Protein AF-A0A392MR19-F1 (afdb_monomer_lite)

Radius of gyration: 16.23 Å; chains: 1; bounding box: 41×44×39 Å

pLDDT: mean 84.95, std 16.7, range [29.7, 98.5]

Organism: NCBI:txid97028

InterPro domains:
  IPR000225 Armadillo [PF00514] (70-102)
  IPR000225 Armadillo [PF00514] (111-144)
  IPR000225 Armadillo [SM00185] (11-61)
  IPR000225 Armadillo [SM00185] (63-102)
  IPR000225 Armadillo [SM00185] (104-144)
  IPR011989 Armadillo-like helical [G3DSA:1.25.10.10] (1-170)
  IPR016024 Armadillo-type fold [SSF48371] (1-152)

Secondary structure (DSSP, 8-state):
-HHHHHHHHHH-HHHHHHHHHTT-HHHHHHTTSHHHHTTS-HHHHHHHHHHHHHHHHHHH-SSSPPPHHHHHTTHHHHHHHTT-S-HHHHHHHHHHHHHHHSS-HHHHHHHHHTTTHHHHHHHTT-S-HHHHHHHHHHHHHHHTSS-HHHHHHHHHHH-HHHHHHHHHHTTS----

Sequence (176 aa):
AVLALGNVAGDSPRRRELVLSYGALLPLLEQLKPPLLEQLKPDTYLSMLRNVTWTLSNFCRGRPQPSFELVNTVLPALASLIYCNDEEVLTDACWALSYLSDGARDKIQGVIDTGVCSKLVELLRHPSPSVLLPALRTIGNIVSGDDIQTQREIVIHTGTDNLNTYYQTHGGNMLF

Structure (mmCIF, N/CA/C/O backbone):
data_AF-A0A392MR19-F1
#
_entry.id   AF-A0A392MR19-F1
#
loop_
_atom_site.group_PDB
_atom_site.id
_atom_site.type_symbol
_atom_site.label_atom_id
_atom_site.label_alt_id
_atom_site.label_comp_id
_atom_site.label_asym_id
_atom_site.label_entity_id
_atom_site.label_seq_id
_atom_site.pdbx_PDB_ins_code
_atom_site.Cartn_x
_atom_site.Cartn_y
_atom_site.Cartn_z
_atom_site.occupancy
_atom_site.B_iso_or_equiv
_atom_site.auth_seq_id
_atom_site.auth_comp_id
_atom_site.auth_asym_id
_atom_site.auth_atom_id
_atom_site.pdbx_PDB_model_num
ATOM 1 N N . ALA A 1 1 ? -4.089 -14.858 11.145 1.00 79.19 1 ALA A N 1
ATOM 2 C CA . ALA A 1 1 ? -3.616 -15.285 9.809 1.00 79.19 1 ALA A CA 1
ATOM 3 C C . ALA A 1 1 ? -2.961 -14.138 9.035 1.00 79.19 1 ALA A C 1
ATOM 5 O O . ALA A 1 1 ? -1.827 -14.313 8.617 1.00 79.19 1 ALA A O 1
ATOM 6 N N . VAL A 1 2 ? -3.615 -12.972 8.906 1.00 88.44 2 VAL A N 1
ATOM 7 C CA . VAL A 1 2 ? -3.125 -11.792 8.153 1.00 88.44 2 VAL A CA 1
ATOM 8 C C . VAL A 1 2 ? -1.651 -11.450 8.425 1.00 88.44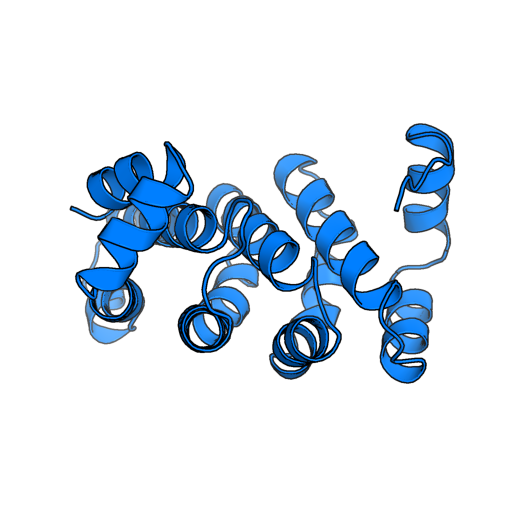 2 VAL A C 1
ATOM 10 O O . VAL A 1 2 ? -0.835 -11.545 7.517 1.00 88.44 2 VAL A O 1
ATOM 13 N N . LEU A 1 3 ? -1.277 -11.194 9.686 1.00 89.00 3 LEU A N 1
ATOM 14 C CA . LEU A 1 3 ? 0.113 -10.879 10.063 1.00 89.00 3 LEU A CA 1
ATOM 15 C C . LEU A 1 3 ? 1.131 -11.957 9.664 1.00 89.00 3 LEU A C 1
ATOM 17 O O . LEU A 1 3 ? 2.247 -11.645 9.259 1.00 89.00 3 LEU A O 1
ATOM 21 N N . ALA A 1 4 ? 0.758 -13.234 9.764 1.00 92.12 4 ALA A N 1
ATOM 22 C CA . ALA A 1 4 ? 1.642 -14.328 9.376 1.00 92.12 4 ALA A CA 1
ATOM 23 C C . ALA A 1 4 ? 1.888 -14.327 7.859 1.00 92.12 4 ALA A C 1
ATOM 25 O O . ALA A 1 4 ? 3.024 -14.503 7.429 1.00 92.12 4 ALA A O 1
ATOM 26 N N . LEU A 1 5 ? 0.849 -14.067 7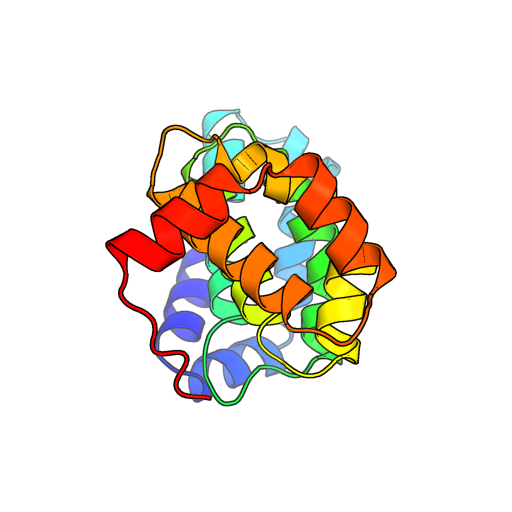.056 1.00 92.00 5 LEU A N 1
ATOM 27 C CA . LEU A 1 5 ? 0.976 -13.942 5.601 1.00 92.00 5 LEU A CA 1
ATOM 28 C C . LEU A 1 5 ? 1.832 -12.735 5.213 1.00 92.00 5 LEU A C 1
ATOM 30 O O . LEU A 1 5 ? 2.701 -12.872 4.355 1.00 92.00 5 LEU A O 1
ATOM 34 N N . GLY A 1 6 ? 1.638 -11.589 5.873 1.00 92.00 6 GLY A N 1
ATOM 35 C CA . GLY A 1 6 ? 2.451 -10.395 5.641 1.00 92.00 6 GLY A CA 1
ATOM 36 C C . GLY A 1 6 ? 3.929 -10.622 5.962 1.00 92.00 6 GLY A C 1
ATOM 37 O O . GLY A 1 6 ? 4.779 -10.300 5.141 1.00 92.00 6 GLY A O 1
ATOM 38 N N . ASN A 1 7 ? 4.243 -11.287 7.080 1.00 95.12 7 ASN A N 1
ATOM 39 C CA . ASN A 1 7 ? 5.621 -11.656 7.425 1.00 95.12 7 ASN A CA 1
ATOM 40 C C . ASN A 1 7 ? 6.257 -12.593 6.388 1.00 95.12 7 ASN A C 1
ATOM 42 O O . ASN A 1 7 ? 7.399 -12.388 5.983 1.00 95.12 7 ASN A O 1
ATOM 46 N N . VAL A 1 8 ? 5.525 -13.618 5.936 1.00 93.69 8 VAL A N 1
ATOM 47 C CA . VAL A 1 8 ? 6.033 -14.549 4.916 1.00 93.69 8 VAL A CA 1
ATOM 48 C C . VAL A 1 8 ? 6.266 -13.825 3.591 1.00 93.69 8 VAL A C 1
ATOM 50 O O . VAL A 1 8 ? 7.312 -14.020 2.978 1.00 93.69 8 VAL A O 1
ATOM 53 N N . ALA A 1 9 ? 5.328 -12.980 3.159 1.00 93.81 9 ALA A N 1
ATOM 54 C CA . ALA A 1 9 ? 5.454 -12.232 1.914 1.00 93.81 9 ALA A CA 1
ATOM 55 C C . ALA A 1 9 ? 6.551 -11.156 1.970 1.00 93.81 9 ALA A C 1
ATOM 57 O O . ALA A 1 9 ? 7.264 -10.965 0.989 1.00 93.81 9 ALA A O 1
ATOM 58 N N . GLY A 1 10 ? 6.724 -10.489 3.113 1.00 92.31 10 GLY A N 1
ATOM 59 C CA . GLY A 1 10 ? 7.724 -9.437 3.304 1.00 92.31 10 GLY A CA 1
ATOM 60 C C . GLY A 1 10 ? 9.172 -9.936 3.364 1.00 92.31 10 GLY A C 1
ATOM 61 O O . GLY A 1 10 ? 10.091 -9.147 3.157 1.00 92.31 10 GLY A O 1
ATOM 62 N N . ASP A 1 11 ? 9.393 -11.229 3.615 1.00 94.88 11 ASP A N 1
ATOM 63 C CA . ASP A 1 11 ? 10.735 -11.817 3.727 1.00 94.88 11 ASP A CA 1
ATOM 64 C C . ASP A 1 11 ? 11.503 -11.830 2.397 1.00 94.88 11 ASP A C 1
ATOM 66 O O . ASP A 1 11 ? 12.691 -11.512 2.360 1.00 94.88 11 ASP A O 1
ATOM 70 N N . SER A 1 12 ? 10.851 -12.208 1.295 1.00 95.06 12 SER A N 1
ATOM 71 C CA . SER A 1 12 ? 11.503 -12.252 -0.016 1.00 95.06 12 SER A CA 1
ATOM 72 C C . SER A 1 12 ? 10.503 -12.276 -1.175 1.00 95.06 12 SER A C 1
ATOM 74 O O . SER A 1 12 ? 9.411 -12.834 -1.036 1.00 95.06 12 SER A O 1
ATOM 76 N N . PRO A 1 13 ? 10.893 -11.783 -2.372 1.00 94.88 13 PRO A N 1
ATOM 77 C CA . PRO A 1 13 ? 10.046 -11.831 -3.568 1.00 94.88 13 PRO A CA 1
ATOM 78 C C . PRO A 1 13 ? 9.528 -13.240 -3.884 1.00 94.88 13 PRO A C 1
ATOM 80 O O . PRO A 1 13 ? 8.368 -13.413 -4.237 1.00 94.88 13 PRO A O 1
ATOM 83 N N . ARG A 1 14 ? 10.353 -14.277 -3.686 1.00 95.81 14 ARG A N 1
ATOM 84 C CA . ARG A 1 14 ? 9.944 -15.674 -3.893 1.00 95.81 14 ARG A CA 1
ATOM 85 C C . ARG A 1 14 ? 8.820 -16.102 -2.944 1.00 95.81 14 ARG A C 1
ATOM 87 O O . ARG A 1 14 ? 7.916 -16.816 -3.366 1.00 95.81 14 ARG A O 1
ATOM 94 N N . ARG A 1 15 ? 8.881 -15.719 -1.664 1.00 96.00 15 ARG A N 1
ATOM 95 C CA . ARG A 1 15 ? 7.838 -16.070 -0.689 1.00 96.00 15 ARG A CA 1
ATOM 96 C C . ARG A 1 15 ? 6.568 -15.253 -0.902 1.00 96.00 15 ARG A C 1
ATOM 98 O O . ARG A 1 15 ? 5.484 -15.809 -0.774 1.00 96.00 15 ARG A O 1
ATOM 105 N N . ARG A 1 16 ? 6.697 -13.985 -1.300 1.00 96.44 16 ARG A N 1
ATOM 106 C CA . ARG A 1 16 ? 5.579 -13.156 -1.767 1.00 96.44 16 ARG A CA 1
ATOM 107 C C . ARG A 1 16 ? 4.818 -13.844 -2.899 1.00 96.44 16 ARG A C 1
ATOM 109 O O . ARG A 1 16 ? 3.623 -14.077 -2.760 1.00 96.44 16 ARG A O 1
ATOM 116 N N . GLU A 1 17 ? 5.513 -14.235 -3.970 1.00 94.56 17 GLU A N 1
ATOM 117 C CA . GLU A 1 17 ? 4.904 -14.960 -5.097 1.00 94.56 17 GLU A CA 1
ATOM 118 C C . GLU A 1 17 ? 4.246 -16.269 -4.657 1.00 94.56 17 GLU A C 1
ATOM 120 O O . GLU A 1 17 ? 3.157 -16.592 -5.116 1.00 94.56 17 GLU A O 1
ATOM 125 N N . LEU A 1 18 ? 4.867 -17.005 -3.731 1.00 95.19 18 LEU A N 1
ATOM 126 C CA . LEU A 1 18 ? 4.290 -18.233 -3.188 1.00 95.19 18 LEU A CA 1
ATOM 127 C C . LEU A 1 18 ? 2.969 -17.971 -2.449 1.00 95.19 18 LEU A C 1
ATOM 129 O O . LEU A 1 18 ? 1.996 -18.681 -2.658 1.00 95.19 18 LEU A O 1
ATOM 133 N N . VAL A 1 19 ? 2.914 -16.956 -1.586 1.00 95.00 19 VAL A N 1
ATOM 134 C CA . VAL A 1 19 ? 1.684 -16.596 -0.861 1.00 95.00 19 VAL A CA 1
ATOM 135 C C . VAL A 1 19 ? 0.586 -16.163 -1.836 1.00 95.00 19 VAL A C 1
ATOM 137 O O . VAL A 1 19 ? -0.568 -16.572 -1.700 1.00 95.00 19 VAL A O 1
ATOM 140 N N . LEU A 1 20 ? 0.953 -15.367 -2.840 1.00 93.88 20 LEU A N 1
ATOM 141 C CA . LEU A 1 20 ? 0.045 -14.899 -3.881 1.00 93.88 20 LEU A CA 1
ATOM 142 C C . LEU A 1 20 ? -0.484 -16.052 -4.750 1.00 93.88 20 LEU A C 1
ATOM 144 O O . LEU A 1 20 ? -1.682 -16.092 -5.027 1.00 93.88 20 LEU A O 1
ATOM 148 N N . SER A 1 21 ? 0.359 -17.025 -5.113 1.00 93.94 21 SER A N 1
ATOM 149 C CA . SER A 1 21 ? -0.041 -18.181 -5.929 1.00 93.94 21 SER A CA 1
ATOM 150 C C . SER A 1 21 ? -0.989 -19.143 -5.209 1.00 93.94 21 SER A C 1
ATOM 152 O O . SER A 1 21 ? -1.773 -19.827 -5.863 1.00 93.94 21 SER A O 1
ATOM 154 N N . TYR A 1 22 ? -1.000 -19.140 -3.872 1.00 95.12 22 TYR A N 1
ATOM 155 C CA . TYR A 1 22 ? -2.017 -19.823 -3.063 1.00 95.12 22 TYR A CA 1
ATOM 156 C C . TYR A 1 22 ? -3.338 -19.042 -2.935 1.00 95.12 22 TYR A C 1
ATOM 158 O O . TYR A 1 22 ? -4.215 -19.439 -2.169 1.00 95.12 22 TYR A O 1
ATOM 166 N N . GLY A 1 23 ? -3.509 -17.935 -3.664 1.00 93.19 23 GLY A N 1
ATOM 167 C CA . GLY A 1 23 ? -4.764 -17.183 -3.704 1.00 93.19 23 GLY A CA 1
ATOM 168 C C . GLY A 1 23 ? -5.035 -16.353 -2.449 1.00 93.19 23 GLY A C 1
ATOM 169 O O . GLY A 1 23 ? -6.185 -16.020 -2.176 1.00 93.19 23 GLY A O 1
ATOM 170 N N . ALA A 1 24 ? -4.001 -15.995 -1.679 1.00 94.12 24 ALA A N 1
ATOM 171 C CA . ALA A 1 24 ? -4.157 -15.274 -0.413 1.00 94.12 24 ALA A CA 1
ATOM 172 C C . ALA A 1 24 ? -4.718 -13.847 -0.557 1.00 94.12 24 ALA A C 1
ATOM 174 O O . ALA A 1 24 ? -5.193 -13.277 0.426 1.00 94.12 24 ALA A O 1
ATOM 175 N N . LEU A 1 25 ? -4.665 -13.259 -1.758 1.00 93.94 25 LEU A N 1
ATOM 176 C CA . LEU A 1 25 ? -5.025 -11.859 -1.967 1.00 93.94 25 LEU A CA 1
ATOM 177 C C . LEU A 1 25 ? -6.526 -11.586 -1.821 1.00 93.94 25 LEU A C 1
ATOM 179 O O . LEU A 1 25 ? -6.908 -10.681 -1.085 1.00 93.94 25 LEU A O 1
ATOM 183 N N . LEU A 1 26 ? -7.385 -12.352 -2.497 1.00 93.31 26 LEU A N 1
ATOM 184 C CA . LEU A 1 26 ? -8.829 -12.095 -2.463 1.00 93.31 26 LEU A CA 1
ATOM 185 C C . LEU A 1 26 ? -9.408 -12.252 -1.045 1.00 93.31 26 LEU A C 1
ATOM 187 O O . LEU A 1 26 ? -10.054 -11.314 -0.585 1.00 93.31 26 LEU A O 1
ATOM 191 N N . PRO A 1 27 ? -9.119 -13.331 -0.284 1.00 94.06 27 PRO A N 1
ATOM 192 C CA . PRO A 1 27 ? -9.587 -13.456 1.098 1.00 94.06 27 PRO A CA 1
ATOM 193 C C . PRO A 1 27 ? -9.093 -12.338 2.023 1.00 94.06 27 PRO A C 1
ATOM 195 O O . PRO A 1 27 ? -9.777 -11.998 2.989 1.00 94.06 27 PRO A O 1
ATOM 198 N N . LEU A 1 28 ? -7.912 -11.773 1.743 1.00 94.31 28 LEU A N 1
ATOM 199 C CA . LEU A 1 28 ? -7.386 -10.618 2.466 1.00 94.31 28 LEU A CA 1
ATOM 200 C C . LEU A 1 28 ? -8.196 -9.352 2.153 1.00 94.31 28 LEU A C 1
ATOM 202 O O . LEU A 1 28 ? -8.568 -8.639 3.080 1.00 94.31 28 LEU A O 1
ATOM 206 N N . LEU A 1 29 ? -8.517 -9.101 0.880 1.00 93.44 29 LEU A N 1
ATOM 207 C CA . LEU A 1 29 ? -9.363 -7.973 0.471 1.00 93.44 29 LEU A CA 1
ATOM 208 C C . LEU A 1 29 ? -10.787 -8.083 1.031 1.00 93.44 29 LEU A C 1
ATOM 210 O O . LEU A 1 29 ? -11.368 -7.071 1.417 1.00 93.44 29 LEU A O 1
ATOM 214 N N . GLU A 1 30 ? -11.333 -9.297 1.154 1.00 92.94 30 GLU A N 1
ATOM 215 C CA . GLU A 1 30 ? -12.629 -9.520 1.810 1.00 92.94 30 GLU A CA 1
ATOM 216 C C . GLU A 1 30 ? -12.650 -8.976 3.248 1.00 92.94 30 GLU A C 1
ATOM 218 O O . GLU A 1 30 ? -13.685 -8.477 3.681 1.00 92.94 30 GLU A O 1
ATOM 223 N N . GLN A 1 31 ? -11.517 -8.984 3.968 1.00 91.50 31 GLN A N 1
ATOM 224 C CA . GLN A 1 31 ? -11.440 -8.453 5.340 1.00 91.50 31 GLN A CA 1
ATOM 225 C C . GLN A 1 31 ? -11.698 -6.943 5.425 1.00 91.50 31 GLN A C 1
ATOM 227 O O . GLN A 1 31 ? -11.973 -6.445 6.512 1.00 91.50 31 GLN A O 1
ATOM 232 N N . LEU A 1 32 ? -11.611 -6.214 4.306 1.00 89.81 32 LEU A N 1
ATOM 233 C CA . LEU A 1 32 ? -11.877 -4.775 4.243 1.00 89.81 32 LEU A CA 1
ATOM 234 C C . LEU A 1 32 ? -13.340 -4.446 3.929 1.00 89.81 32 LEU A C 1
ATOM 236 O O . LEU A 1 32 ? -13.706 -3.273 3.871 1.00 89.81 32 LEU A O 1
ATOM 240 N N . LYS A 1 33 ? -14.193 -5.448 3.688 1.00 88.62 33 LYS A N 1
ATOM 241 C CA . LYS A 1 33 ? -15.584 -5.182 3.319 1.00 88.62 33 LYS A CA 1
ATOM 242 C C . LYS A 1 33 ? -16.393 -4.683 4.525 1.00 88.62 33 LYS A C 1
ATOM 244 O O . LYS A 1 33 ? -16.292 -5.280 5.603 1.00 88.62 33 LYS A O 1
ATOM 249 N N . PRO A 1 34 ? -17.264 -3.667 4.340 1.00 81.75 34 PRO A N 1
ATOM 250 C CA . PRO A 1 34 ? -18.033 -3.064 5.429 1.00 81.75 34 PRO A CA 1
ATOM 251 C C . PRO A 1 34 ? -18.790 -4.068 6.309 1.00 81.75 34 PRO A C 1
ATOM 253 O O . PRO A 1 34 ? -18.654 -3.974 7.525 1.00 81.75 34 PRO A O 1
ATOM 256 N N . PRO A 1 35 ? -19.472 -5.104 5.765 1.00 81.69 35 PRO A N 1
ATOM 257 C CA . PRO A 1 35 ? -20.199 -6.058 6.599 1.00 81.69 35 PRO A CA 1
ATOM 258 C C . PRO A 1 35 ? -19.331 -6.777 7.633 1.00 81.69 35 PRO A C 1
ATOM 260 O O . PRO A 1 35 ? -19.844 -7.136 8.685 1.00 81.69 35 PRO A O 1
ATOM 263 N N . LEU A 1 36 ? -18.044 -7.013 7.356 1.00 78.31 36 LEU A N 1
ATOM 264 C CA . LEU A 1 36 ? -17.131 -7.646 8.312 1.00 78.31 36 LEU A CA 1
ATOM 265 C C . LEU A 1 36 ? -16.526 -6.626 9.275 1.00 78.31 36 LEU A C 1
ATOM 267 O O . LEU A 1 36 ? -16.392 -6.911 10.462 1.00 78.31 36 LEU A O 1
ATOM 271 N N . LEU A 1 37 ? -16.184 -5.442 8.773 1.00 80.62 37 LEU A N 1
ATOM 272 C CA . LEU A 1 37 ? -15.547 -4.400 9.566 1.00 80.62 37 LEU A CA 1
ATOM 273 C C . LEU A 1 37 ? -16.502 -3.729 10.566 1.00 80.62 37 LEU A C 1
ATOM 275 O O . LEU A 1 37 ? -16.110 -3.484 11.703 1.00 80.62 37 LEU A O 1
ATOM 279 N N . GLU A 1 38 ? -17.754 -3.473 10.183 1.00 82.81 38 GLU A N 1
ATOM 280 C CA . GLU A 1 38 ? -18.759 -2.793 11.020 1.00 82.81 38 GLU A CA 1
ATOM 281 C C . GLU A 1 38 ? -19.190 -3.621 12.242 1.00 82.81 38 GLU A C 1
ATOM 283 O O . GLU A 1 38 ? -19.702 -3.078 13.219 1.00 82.81 38 GLU A O 1
ATOM 288 N N . GLN A 1 39 ? -18.956 -4.936 12.217 1.00 86.06 39 GLN A N 1
ATOM 289 C CA . GLN A 1 39 ? -19.228 -5.830 13.347 1.00 86.06 39 GLN A CA 1
ATOM 290 C C . GLN A 1 39 ? -18.129 -5.788 14.420 1.00 86.06 39 GLN A C 1
ATOM 292 O O . GLN A 1 39 ? -18.299 -6.344 15.509 1.00 86.06 39 GLN A O 1
ATOM 297 N N . LEU A 1 40 ? -16.981 -5.170 14.126 1.00 87.88 40 LEU A N 1
ATOM 298 C CA . LEU A 1 40 ? -15.838 -5.135 15.027 1.00 87.88 40 LEU A CA 1
ATOM 299 C C . LEU A 1 40 ? -15.947 -3.982 16.026 1.00 87.88 40 LEU A C 1
ATOM 301 O O . LEU A 1 40 ? -16.422 -2.889 15.728 1.00 87.88 40 LEU A O 1
ATOM 305 N N . LYS A 1 41 ? -15.417 -4.211 17.230 1.00 91.38 41 LYS A N 1
ATOM 306 C CA . LYS A 1 41 ? -15.181 -3.129 18.194 1.00 91.38 41 LYS A CA 1
ATOM 307 C C . LYS A 1 41 ? -14.146 -2.145 17.625 1.00 91.38 41 LYS A C 1
ATOM 309 O O . LYS A 1 41 ? -13.240 -2.609 16.932 1.00 91.38 41 LYS A O 1
ATOM 314 N N . PRO A 1 42 ? -14.193 -0.846 17.978 1.00 87.25 42 PRO A N 1
ATOM 315 C CA . PRO A 1 42 ? -13.298 0.172 17.414 1.00 87.25 42 PRO A CA 1
ATOM 316 C C . PRO A 1 42 ? -11.803 -0.192 17.433 1.00 87.25 42 PRO A C 1
ATOM 318 O O . PRO A 1 42 ? -11.136 -0.100 16.404 1.00 87.25 42 PRO A O 1
ATOM 321 N N . ASP A 1 43 ? -11.285 -0.697 18.556 1.00 88.44 43 ASP A N 1
ATOM 322 C CA . ASP A 1 43 ? -9.864 -1.071 18.664 1.00 88.44 43 ASP A CA 1
ATOM 323 C C . ASP A 1 43 ? -9.502 -2.259 17.760 1.00 88.44 43 ASP A C 1
ATOM 325 O O . ASP A 1 43 ? -8.432 -2.315 17.152 1.00 88.44 43 ASP A O 1
ATOM 329 N N . THR A 1 44 ? -10.417 -3.225 17.642 1.00 90.31 44 THR A N 1
ATOM 330 C CA . THR A 1 44 ? -10.242 -4.403 16.785 1.00 90.31 44 THR A CA 1
ATOM 331 C C . THR A 1 44 ? -10.367 -4.039 15.308 1.00 90.31 44 THR A C 1
ATOM 333 O O . THR A 1 44 ? -9.606 -4.555 14.494 1.00 90.31 44 THR A O 1
ATOM 336 N N . TYR A 1 45 ? -11.280 -3.125 14.971 1.00 89.81 45 TYR A N 1
ATOM 337 C CA . TYR A 1 45 ? -11.431 -2.552 13.637 1.00 89.81 45 TYR A CA 1
ATOM 338 C C . TYR A 1 45 ? -10.125 -1.898 13.181 1.00 89.81 45 TYR A C 1
ATOM 340 O O . TYR A 1 45 ? -9.589 -2.251 12.131 1.00 89.81 45 TYR A O 1
ATOM 348 N N . LEU A 1 46 ? -9.560 -1.013 14.008 1.00 92.69 46 LEU A N 1
ATOM 349 C CA . LEU A 1 46 ? -8.336 -0.299 13.658 1.00 92.69 46 LEU A CA 1
ATOM 350 C C . LEU A 1 46 ? -7.137 -1.246 13.534 1.00 92.69 46 LEU A C 1
ATOM 352 O O . LEU A 1 46 ? -6.377 -1.165 12.571 1.00 92.69 46 LEU A O 1
ATOM 356 N N . SER A 1 47 ? -6.999 -2.195 14.465 1.00 93.88 47 SER A N 1
ATOM 357 C CA . SER A 1 47 ? -5.955 -3.221 14.386 1.00 93.88 47 SER A CA 1
ATOM 358 C C . SER A 1 47 ? -6.078 -4.069 13.115 1.00 93.88 47 SER A C 1
ATOM 360 O O . SER A 1 47 ? -5.068 -4.383 12.483 1.00 93.88 47 SER A O 1
ATOM 362 N N . MET A 1 48 ? -7.301 -4.416 12.698 1.00 93.75 48 MET A N 1
ATOM 363 C CA . MET A 1 48 ? -7.524 -5.145 11.450 1.00 93.75 48 MET A CA 1
ATOM 364 C C . MET A 1 48 ? -7.094 -4.317 10.238 1.00 93.75 48 MET A C 1
ATOM 366 O O . MET A 1 48 ? -6.349 -4.829 9.403 1.00 93.75 48 MET A O 1
ATOM 370 N N . LEU A 1 49 ? -7.491 -3.040 10.166 1.00 94.94 49 LEU A N 1
ATOM 371 C CA . LEU A 1 49 ? -7.080 -2.148 9.080 1.00 94.94 49 LEU A CA 1
ATOM 372 C C . LEU A 1 49 ? -5.560 -2.048 8.971 1.00 94.94 49 LEU A C 1
ATOM 374 O O . LEU A 1 49 ? -5.023 -2.244 7.882 1.00 94.94 49 LEU A O 1
ATOM 378 N N . ARG A 1 50 ? -4.862 -1.812 10.087 1.00 97.06 50 ARG A N 1
ATOM 379 C CA . ARG A 1 50 ? -3.393 -1.740 10.117 1.00 97.06 50 ARG A CA 1
ATOM 380 C C . ARG A 1 50 ? -2.761 -3.026 9.590 1.00 97.06 50 ARG A C 1
ATOM 382 O O . ARG A 1 50 ? -1.984 -2.996 8.642 1.00 97.06 50 ARG A O 1
ATOM 389 N N . ASN A 1 51 ? -3.174 -4.175 10.124 1.00 96.62 51 ASN A N 1
ATOM 390 C CA . ASN A 1 51 ? -2.617 -5.474 9.740 1.00 96.62 51 ASN A CA 1
ATOM 391 C C . ASN A 1 51 ? -2.862 -5.817 8.264 1.00 96.62 51 ASN A C 1
ATOM 393 O O . ASN A 1 51 ? -1.978 -6.364 7.598 1.00 96.62 51 ASN A O 1
ATOM 397 N N . VAL A 1 52 ? -4.064 -5.536 7.752 1.00 96.75 52 VAL A N 1
ATOM 398 C CA . VAL A 1 52 ? -4.410 -5.800 6.351 1.00 96.75 52 VAL A CA 1
ATOM 399 C C . VAL A 1 52 ? -3.635 -4.867 5.428 1.00 96.75 52 VAL A C 1
ATOM 401 O O . VAL A 1 52 ? -3.013 -5.350 4.485 1.00 96.75 52 VAL A O 1
ATOM 404 N N . THR A 1 53 ? -3.600 -3.568 5.726 1.00 97.88 53 THR A N 1
ATOM 405 C CA . THR A 1 53 ? -2.874 -2.569 4.925 1.00 97.88 53 THR A CA 1
ATOM 406 C C . THR A 1 53 ? -1.383 -2.897 4.857 1.00 97.88 53 THR A C 1
ATOM 408 O O . THR A 1 53 ? -0.819 -2.963 3.766 1.00 97.88 53 THR A O 1
ATOM 411 N N . TRP A 1 54 ? -0.768 -3.222 5.995 1.00 97.88 54 TRP A N 1
ATOM 412 C CA . TRP A 1 54 ? 0.625 -3.664 6.066 1.00 97.88 54 TRP A CA 1
ATOM 413 C C . TRP A 1 54 ? 0.889 -4.951 5.265 1.00 97.88 54 TRP A C 1
ATOM 415 O O . TRP A 1 54 ? 1.922 -5.129 4.618 1.00 97.88 54 TRP A O 1
ATOM 425 N N . THR A 1 55 ? -0.062 -5.885 5.263 1.00 97.81 55 THR A N 1
ATOM 426 C CA . THR A 1 55 ? 0.062 -7.114 4.464 1.00 97.81 55 THR A CA 1
ATOM 427 C C . THR A 1 55 ? -0.041 -6.814 2.966 1.00 97.81 55 THR A C 1
ATOM 429 O O . THR A 1 55 ? 0.743 -7.350 2.182 1.00 97.81 55 THR A O 1
ATOM 432 N N . LEU A 1 56 ? -0.955 -5.925 2.562 1.00 97.00 56 LEU A N 1
ATOM 433 C CA . LEU A 1 56 ? -1.086 -5.474 1.175 1.00 97.00 56 LEU A CA 1
ATOM 434 C C . LEU A 1 56 ? 0.175 -4.745 0.696 1.00 97.00 56 LEU A C 1
ATOM 436 O O . LEU A 1 56 ? 0.622 -4.993 -0.426 1.00 97.00 56 LEU A O 1
ATOM 440 N N . SER A 1 57 ? 0.793 -3.910 1.538 1.00 97.00 57 SER A N 1
ATOM 441 C CA . SER A 1 57 ? 2.045 -3.227 1.189 1.00 97.00 57 SER A CA 1
ATOM 442 C C . SER A 1 57 ? 3.167 -4.231 0.906 1.00 97.00 57 SER A C 1
ATOM 444 O O . SER A 1 57 ? 3.849 -4.120 -0.115 1.00 97.00 57 SER A O 1
ATOM 446 N N . ASN A 1 58 ? 3.280 -5.295 1.709 1.00 97.31 58 ASN A N 1
ATOM 447 C CA . ASN A 1 58 ? 4.215 -6.396 1.459 1.00 97.31 58 ASN A CA 1
ATOM 448 C C . ASN A 1 58 ? 3.895 -7.192 0.184 1.00 97.31 58 ASN A C 1
ATOM 450 O O . ASN A 1 58 ? 4.815 -7.598 -0.526 1.00 97.31 58 ASN A O 1
ATOM 454 N N . PHE A 1 59 ? 2.618 -7.388 -0.152 1.00 95.62 59 PHE A N 1
ATOM 455 C CA . PHE A 1 59 ? 2.222 -8.048 -1.404 1.00 95.62 59 PHE A CA 1
ATOM 456 C C . PHE A 1 59 ? 2.592 -7.223 -2.644 1.00 95.62 59 PHE A C 1
ATOM 458 O O . PHE A 1 59 ? 2.851 -7.799 -3.697 1.00 95.62 59 PHE A O 1
ATOM 465 N N . CYS A 1 60 ? 2.668 -5.896 -2.520 1.00 94.88 60 CYS A N 1
ATOM 466 C CA . CYS A 1 60 ? 3.054 -4.992 -3.607 1.00 94.88 60 CYS A CA 1
ATOM 467 C C . CYS A 1 60 ? 4.578 -4.780 -3.708 1.00 94.88 60 CYS A C 1
ATOM 469 O O . CYS A 1 60 ? 5.077 -4.308 -4.729 1.00 94.88 60 CYS A O 1
ATOM 471 N N . ARG A 1 61 ? 5.333 -5.115 -2.655 1.00 93.94 61 ARG A N 1
ATOM 472 C CA . ARG A 1 61 ? 6.753 -4.767 -2.501 1.00 93.94 61 ARG A CA 1
ATOM 473 C C . ARG A 1 61 ? 7.696 -5.717 -3.237 1.00 93.94 61 ARG A C 1
ATOM 475 O O . ARG A 1 61 ? 7.472 -6.922 -3.294 1.00 93.94 61 ARG A O 1
ATOM 482 N N . GLY A 1 62 ? 8.846 -5.194 -3.668 1.00 91.00 62 GLY A N 1
ATOM 483 C CA . GLY A 1 62 ? 10.037 -5.979 -4.024 1.00 91.00 62 GLY A CA 1
ATOM 484 C C . GLY A 1 62 ? 10.266 -6.160 -5.526 1.00 91.00 62 GLY A C 1
ATOM 485 O O . GLY A 1 62 ? 9.396 -5.882 -6.347 1.00 91.00 62 GLY A O 1
ATOM 486 N N . ARG A 1 63 ? 11.468 -6.632 -5.884 1.00 87.81 63 ARG A N 1
ATOM 487 C CA . ARG A 1 63 ? 11.899 -6.904 -7.267 1.00 87.81 63 ARG A CA 1
ATOM 488 C C . ARG A 1 63 ? 12.262 -8.398 -7.417 1.00 87.81 63 ARG A C 1
ATOM 490 O O . ARG A 1 63 ? 12.966 -8.900 -6.543 1.00 87.81 63 ARG A O 1
ATOM 497 N N . PRO A 1 64 ? 11.825 -9.108 -8.478 1.00 90.62 64 PRO A N 1
ATOM 498 C CA . PRO A 1 64 ? 10.916 -8.645 -9.529 1.00 90.62 64 PRO A CA 1
ATOM 499 C C . PRO A 1 64 ? 9.558 -8.239 -8.949 1.00 90.62 64 PRO A C 1
ATOM 501 O O . PRO A 1 64 ? 9.169 -8.711 -7.878 1.00 90.62 64 PRO A O 1
ATOM 504 N N . GLN A 1 65 ? 8.878 -7.305 -9.610 1.00 88.75 65 GLN A N 1
ATOM 505 C CA . GLN A 1 65 ? 7.562 -6.852 -9.162 1.00 88.75 65 GLN A CA 1
ATOM 506 C C . GLN A 1 65 ? 6.526 -7.971 -9.293 1.00 88.75 65 GLN A C 1
ATOM 508 O O . GLN A 1 65 ? 6.675 -8.818 -10.177 1.00 88.75 65 GLN A O 1
ATOM 513 N N . PRO A 1 66 ? 5.489 -7.978 -8.441 1.00 88.38 66 PRO A N 1
ATOM 514 C CA . PRO A 1 66 ? 4.370 -8.897 -8.604 1.00 88.38 66 PRO A CA 1
ATOM 515 C C . PRO A 1 66 ? 3.635 -8.645 -9.930 1.00 88.38 66 PRO A C 1
ATOM 517 O O . PRO A 1 66 ? 3.734 -7.560 -10.522 1.00 88.38 66 PRO A O 1
ATOM 520 N N . SER A 1 67 ? 2.893 -9.658 -10.390 1.00 88.44 67 SER A N 1
ATOM 521 C CA . SER A 1 67 ? 2.053 -9.558 -11.590 1.00 88.44 67 SER A CA 1
ATOM 522 C C . SER A 1 67 ? 1.113 -8.358 -11.495 1.00 88.44 67 SER A C 1
ATOM 524 O O . SER A 1 67 ? 0.393 -8.220 -10.505 1.00 88.44 67 SER A O 1
ATOM 526 N N . PHE A 1 68 ? 1.103 -7.513 -12.532 1.00 82.94 68 PHE A N 1
ATOM 527 C CA . PHE A 1 68 ? 0.264 -6.316 -12.558 1.00 82.94 68 PHE A CA 1
ATOM 528 C C . PHE A 1 68 ? -1.224 -6.653 -12.474 1.00 82.94 68 PHE A C 1
ATOM 530 O O . PHE A 1 68 ? -1.938 -6.023 -11.708 1.00 82.94 68 PHE A O 1
ATOM 537 N N . GLU A 1 69 ? -1.671 -7.692 -13.182 1.00 86.06 69 GLU A N 1
ATOM 538 C CA . GLU A 1 69 ? -3.062 -8.160 -13.148 1.00 86.06 69 GLU A CA 1
ATOM 539 C C . GLU A 1 69 ? -3.524 -8.457 -11.716 1.00 86.06 69 GLU A C 1
ATOM 541 O O . GLU A 1 69 ? -4.621 -8.071 -11.315 1.00 86.06 69 GLU A O 1
ATOM 546 N N . LEU A 1 70 ? -2.647 -9.076 -10.922 1.00 82.50 70 LEU A N 1
ATOM 547 C CA . LEU A 1 70 ? -2.949 -9.442 -9.548 1.00 82.50 70 LEU A CA 1
ATOM 548 C C . LEU A 1 70 ? -2.966 -8.223 -8.622 1.00 82.50 70 LEU A C 1
ATOM 550 O O . LEU A 1 70 ? -3.834 -8.114 -7.766 1.00 82.50 70 LEU A O 1
ATOM 554 N N . VAL A 1 71 ? -2.027 -7.288 -8.772 1.00 76.38 71 VAL A N 1
ATOM 555 C CA . VAL A 1 71 ? -1.989 -6.100 -7.903 1.00 76.38 71 VAL A CA 1
ATOM 556 C C . VAL A 1 71 ? -2.964 -5.003 -8.322 1.00 76.38 71 VAL A C 1
ATOM 558 O O . VAL A 1 71 ? -3.358 -4.195 -7.486 1.00 76.38 71 VAL A O 1
ATOM 561 N N . ASN A 1 72 ? -3.435 -5.006 -9.568 1.00 86.50 72 ASN A N 1
ATOM 562 C CA . ASN A 1 72 ? -4.477 -4.095 -10.033 1.00 86.50 72 ASN A CA 1
ATOM 563 C C . ASN A 1 72 ? -5.779 -4.273 -9.231 1.00 86.50 72 ASN A C 1
ATOM 565 O O . ASN A 1 72 ? -6.464 -3.298 -8.935 1.00 86.50 72 ASN A O 1
ATOM 569 N N . THR A 1 73 ? -6.084 -5.493 -8.767 1.00 91.44 73 THR A N 1
ATOM 570 C CA . THR A 1 73 ? -7.258 -5.740 -7.908 1.00 91.44 73 THR A CA 1
ATOM 571 C C . THR A 1 73 ? -7.130 -5.126 -6.510 1.00 91.44 73 THR A C 1
ATOM 573 O O . THR A 1 73 ? -8.117 -5.051 -5.782 1.00 91.44 73 THR A O 1
ATOM 576 N N . VAL A 1 74 ? -5.926 -4.707 -6.107 1.00 93.81 74 VAL A N 1
ATOM 577 C CA . VAL A 1 74 ? -5.639 -4.102 -4.795 1.00 93.81 74 VAL A CA 1
ATOM 578 C C . VAL A 1 74 ? -5.886 -2.596 -4.799 1.00 93.81 74 VAL A C 1
ATOM 580 O O . VAL A 1 74 ? -6.209 -2.018 -3.761 1.00 93.81 74 VAL A O 1
ATOM 583 N N . LEU A 1 75 ? -5.774 -1.956 -5.964 1.00 94.94 75 LEU A N 1
ATOM 584 C CA . LEU A 1 75 ? -5.840 -0.504 -6.099 1.00 94.94 75 LEU A CA 1
ATOM 585 C C . LEU A 1 75 ? -7.126 0.128 -5.534 1.00 94.94 75 LEU A C 1
ATOM 587 O O . LEU A 1 75 ? -6.993 1.105 -4.800 1.00 94.94 75 LEU A O 1
ATOM 591 N N . PRO A 1 76 ? -8.346 -0.416 -5.744 1.00 95.75 76 PRO A N 1
ATOM 592 C CA . PRO A 1 76 ? -9.558 0.169 -5.157 1.00 95.75 76 PRO A CA 1
ATOM 593 C C . PRO A 1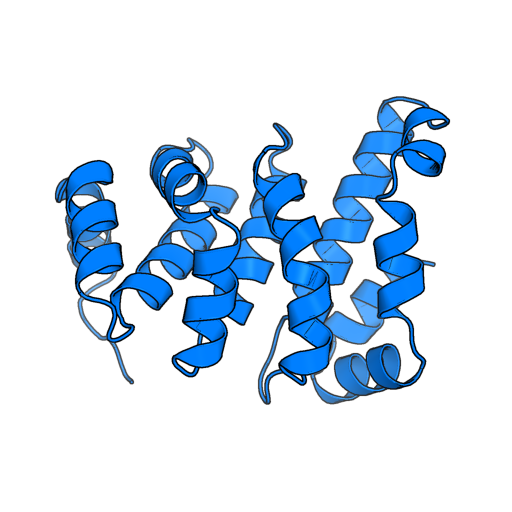 76 ? -9.546 0.178 -3.620 1.00 95.75 76 PRO A C 1
ATOM 595 O O . PRO A 1 76 ? -10.040 1.113 -2.986 1.00 95.75 76 PRO A O 1
ATOM 598 N N . ALA A 1 77 ? -8.953 -0.853 -3.008 1.00 96.25 77 ALA A N 1
ATOM 599 C CA . ALA A 1 77 ? -8.816 -0.928 -1.560 1.00 96.25 77 ALA A CA 1
ATOM 600 C C . ALA A 1 77 ? -7.812 0.115 -1.052 1.00 96.25 77 ALA A C 1
ATOM 602 O O . ALA A 1 77 ? -8.122 0.852 -0.119 1.00 96.25 77 ALA A O 1
ATOM 603 N N . LEU A 1 78 ? -6.647 0.240 -1.698 1.00 97.19 78 LEU A N 1
ATOM 604 C CA . LEU A 1 78 ? -5.652 1.264 -1.352 1.00 97.19 78 LEU A CA 1
ATOM 605 C C . LEU A 1 78 ? -6.212 2.677 -1.521 1.00 97.19 78 LEU A C 1
ATOM 607 O O . LEU A 1 78 ? -6.020 3.512 -0.641 1.00 97.19 78 LEU A O 1
ATOM 611 N N . ALA A 1 79 ? -6.963 2.920 -2.596 1.00 96.50 79 ALA A N 1
ATOM 612 C CA . ALA A 1 79 ? -7.622 4.196 -2.842 1.00 96.50 79 ALA A CA 1
ATOM 613 C C . ALA A 1 79 ? -8.610 4.576 -1.734 1.00 96.50 79 ALA A C 1
ATOM 615 O O . ALA A 1 79 ? -8.767 5.755 -1.444 1.00 96.50 79 ALA A O 1
ATOM 616 N N . SER A 1 80 ? -9.224 3.595 -1.068 1.00 96.06 80 SER A N 1
ATOM 617 C CA . SER A 1 80 ? -10.070 3.837 0.106 1.00 96.06 80 SER A CA 1
ATOM 618 C C . SER A 1 80 ? -9.237 4.054 1.379 1.00 96.06 80 SER A C 1
ATOM 620 O O . SER A 1 80 ? -9.525 4.951 2.169 1.00 96.06 80 SER A O 1
ATOM 622 N N . LEU A 1 81 ? -8.177 3.261 1.573 1.00 97.06 81 LEU A N 1
ATOM 623 C CA . LEU A 1 81 ? -7.337 3.278 2.779 1.00 97.06 81 LEU A CA 1
ATOM 624 C C . LEU A 1 81 ? -6.541 4.582 2.949 1.00 97.06 81 LEU A C 1
ATOM 626 O O . LEU A 1 81 ? -6.315 5.006 4.080 1.00 97.06 81 LEU A O 1
ATOM 630 N N . ILE A 1 82 ? -6.170 5.272 1.864 1.00 96.88 82 ILE A N 1
ATOM 631 C CA . ILE A 1 82 ? -5.470 6.570 1.960 1.00 96.88 82 ILE A CA 1
ATOM 632 C C . ILE A 1 82 ? -6.332 7.720 2.512 1.00 96.88 82 ILE A C 1
ATOM 634 O O . ILE A 1 82 ? -5.825 8.820 2.738 1.00 96.88 82 ILE A O 1
ATOM 638 N N . TYR A 1 83 ? -7.632 7.496 2.710 1.00 96.06 83 TYR A N 1
ATOM 639 C CA . TYR A 1 83 ? -8.528 8.444 3.374 1.00 96.06 83 TYR A CA 1
ATOM 640 C C . TYR A 1 83 ? -8.725 8.131 4.862 1.00 96.06 83 TYR A C 1
ATOM 642 O O . TYR A 1 83 ? -9.459 8.848 5.542 1.00 96.06 83 TYR A O 1
ATOM 650 N N . CYS A 1 84 ? -8.079 7.090 5.396 1.00 94.31 84 CYS A N 1
ATOM 651 C CA . CYS A 1 84 ? -8.058 6.853 6.834 1.00 94.31 84 CYS A CA 1
ATOM 652 C C . CYS A 1 84 ? -7.291 7.967 7.566 1.00 94.31 84 CYS A C 1
ATOM 654 O O . CYS A 1 84 ? -6.339 8.533 7.044 1.00 94.31 84 CYS A O 1
ATOM 656 N N . ASN A 1 85 ? -7.681 8.250 8.811 1.00 93.56 85 ASN A N 1
ATOM 657 C CA . ASN A 1 85 ? -6.976 9.217 9.667 1.00 93.56 85 ASN A CA 1
ATOM 658 C C . ASN A 1 85 ? -5.821 8.583 10.459 1.00 93.56 85 ASN A C 1
ATOM 660 O O . ASN A 1 85 ? -5.112 9.275 11.182 1.00 93.56 85 ASN A O 1
ATOM 664 N N . ASP A 1 86 ? -5.676 7.261 10.380 1.00 97.25 86 ASP A N 1
ATOM 665 C CA . ASP A 1 86 ? -4.665 6.520 11.121 1.00 97.25 86 ASP A CA 1
ATOM 666 C C . ASP A 1 86 ? -3.312 6.555 10.408 1.00 97.25 86 ASP A C 1
ATOM 668 O O . ASP A 1 86 ? -3.206 6.170 9.244 1.00 97.25 86 ASP A O 1
ATOM 672 N N . GLU A 1 87 ? -2.273 6.988 11.119 1.00 97.88 87 GLU A N 1
ATOM 673 C CA . GLU A 1 87 ? -0.943 7.203 10.545 1.00 97.88 87 GLU A CA 1
ATOM 674 C C . GLU A 1 87 ? -0.297 5.913 10.014 1.00 97.88 87 GLU A C 1
ATOM 676 O O . GLU A 1 87 ? 0.343 5.941 8.961 1.00 97.88 87 GLU A O 1
ATOM 681 N N . GLU A 1 88 ? -0.474 4.781 10.703 1.00 98.12 88 GLU A N 1
ATOM 682 C CA . GLU A 1 88 ? 0.087 3.492 10.276 1.00 98.12 88 GLU A CA 1
ATOM 683 C C . GLU A 1 88 ? -0.585 3.016 8.981 1.00 98.12 88 GLU A C 1
ATOM 685 O O . GLU A 1 88 ? 0.100 2.674 8.016 1.00 98.12 88 GLU A O 1
ATOM 690 N N . VAL A 1 89 ? -1.921 3.092 8.914 1.00 98.38 89 VAL A N 1
ATOM 691 C CA . VAL A 1 89 ? -2.672 2.779 7.687 1.00 98.38 89 VAL A CA 1
ATOM 692 C C . VAL A 1 89 ? -2.250 3.689 6.532 1.00 98.38 89 VAL A C 1
ATOM 694 O O . VAL A 1 89 ? -1.971 3.201 5.438 1.00 98.38 89 VAL A O 1
ATOM 697 N N . LEU A 1 90 ? -2.155 5.002 6.757 1.00 98.50 90 LEU A N 1
ATOM 698 C CA . LEU A 1 90 ? -1.716 5.946 5.725 1.00 98.50 90 LEU A CA 1
ATOM 699 C C . LEU A 1 90 ? -0.307 5.628 5.218 1.00 98.50 90 LEU A C 1
ATOM 701 O O . LEU A 1 90 ? -0.069 5.642 4.009 1.00 98.50 90 LEU A O 1
ATOM 705 N N . THR A 1 91 ? 0.612 5.320 6.133 1.00 98.50 91 THR A N 1
ATOM 706 C CA . THR A 1 91 ? 2.003 4.982 5.818 1.00 98.50 91 THR A CA 1
ATOM 707 C C . THR A 1 91 ? 2.072 3.761 4.906 1.00 98.50 91 THR A C 1
ATOM 709 O O . THR A 1 91 ? 2.663 3.828 3.825 1.00 98.50 91 THR A O 1
ATOM 712 N N . ASP A 1 92 ? 1.433 2.656 5.294 1.00 98.50 92 ASP A N 1
ATOM 713 C CA . ASP A 1 92 ? 1.472 1.411 4.524 1.00 98.50 92 ASP A CA 1
ATOM 714 C C . ASP A 1 92 ? 0.715 1.509 3.195 1.00 98.50 92 ASP A C 1
ATOM 716 O O . ASP A 1 92 ? 1.183 0.982 2.181 1.00 98.50 92 ASP A O 1
ATOM 720 N N . ALA A 1 93 ? -0.414 2.224 3.165 1.00 98.50 93 ALA A N 1
ATOM 721 C CA . ALA A 1 93 ? -1.160 2.462 1.933 1.00 98.50 93 ALA A CA 1
ATOM 722 C C . ALA A 1 93 ? -0.331 3.280 0.930 1.00 98.50 93 ALA A C 1
ATOM 724 O O . ALA A 1 93 ? -0.244 2.914 -0.245 1.00 98.50 93 ALA A O 1
ATOM 725 N N . CYS A 1 94 ? 0.346 4.338 1.390 1.00 98.44 94 CYS A N 1
ATOM 726 C CA . CYS A 1 94 ? 1.236 5.131 0.545 1.00 98.44 94 CYS A CA 1
ATOM 727 C C . CYS A 1 94 ? 2.443 4.313 0.069 1.00 98.44 94 CYS A C 1
ATOM 729 O O . CYS A 1 94 ? 2.834 4.426 -1.092 1.00 98.44 94 CYS A O 1
ATOM 731 N N . TRP A 1 95 ? 3.030 3.462 0.920 1.00 98.19 95 TRP A N 1
ATOM 732 C CA . TRP A 1 95 ? 4.116 2.576 0.490 1.00 98.19 95 TRP A CA 1
ATOM 733 C C . TRP A 1 95 ? 3.659 1.619 -0.606 1.00 98.19 95 TRP A C 1
ATOM 735 O O . TRP A 1 95 ? 4.346 1.503 -1.623 1.00 98.19 95 TRP A O 1
ATOM 745 N N . ALA A 1 96 ? 2.494 0.991 -0.434 1.00 97.56 96 ALA A N 1
ATOM 746 C CA . ALA A 1 96 ? 1.908 0.109 -1.434 1.00 97.56 96 ALA A CA 1
ATOM 747 C C . ALA A 1 96 ? 1.723 0.838 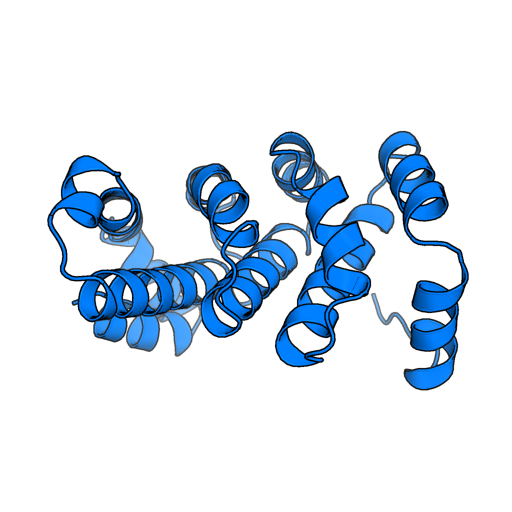-2.774 1.00 97.56 96 ALA A C 1
ATOM 749 O O . ALA A 1 96 ? 2.224 0.365 -3.794 1.00 97.56 96 ALA A O 1
ATOM 750 N N . LEU A 1 97 ? 1.099 2.021 -2.766 1.00 97.00 97 LEU A N 1
ATOM 751 C CA . LEU A 1 97 ? 0.916 2.842 -3.968 1.00 97.00 97 LEU A CA 1
ATOM 752 C C . LEU A 1 97 ? 2.253 3.216 -4.620 1.00 97.00 97 LEU A C 1
ATOM 754 O O . LEU A 1 97 ? 2.376 3.117 -5.839 1.00 97.00 97 LEU A O 1
ATOM 758 N N . SER A 1 98 ? 3.274 3.554 -3.827 1.00 96.00 98 SER A N 1
ATOM 759 C CA . SER A 1 98 ? 4.609 3.870 -4.345 1.00 96.00 98 SER A CA 1
ATOM 760 C C . SER A 1 98 ? 5.258 2.687 -5.068 1.00 96.00 98 SER A C 1
ATOM 762 O O . SER A 1 98 ? 5.972 2.882 -6.046 1.00 96.00 98 SER A O 1
ATOM 764 N N . TYR A 1 99 ? 5.014 1.452 -4.619 1.00 95.38 99 TYR A N 1
ATOM 765 C CA . TYR A 1 99 ? 5.538 0.260 -5.287 1.00 95.38 99 TYR A CA 1
ATOM 766 C C . TYR A 1 99 ? 4.792 -0.032 -6.589 1.00 95.38 99 TYR A C 1
ATOM 768 O O . TYR A 1 99 ? 5.405 -0.485 -7.555 1.00 95.38 99 TYR A O 1
ATOM 776 N N . LEU A 1 100 ? 3.486 0.240 -6.617 1.00 93.50 100 LEU A N 1
ATOM 777 C CA . LEU A 1 100 ? 2.638 0.033 -7.789 1.00 93.50 100 LEU A CA 1
ATOM 778 C C . LEU A 1 100 ? 2.873 1.081 -8.877 1.00 93.50 100 LEU A C 1
ATOM 780 O O . LEU A 1 100 ? 2.792 0.739 -10.052 1.00 93.50 100 LEU A O 1
ATOM 784 N N . SER A 1 101 ? 3.232 2.314 -8.515 1.00 92.38 101 SER A N 1
ATOM 785 C CA . SER A 1 101 ? 3.587 3.358 -9.483 1.00 92.38 101 SER A CA 1
ATOM 786 C C . SER A 1 101 ? 5.046 3.304 -9.960 1.00 92.38 101 SER A C 1
ATOM 788 O O . SER A 1 101 ? 5.390 3.978 -10.920 1.00 92.38 101 SER A O 1
ATOM 790 N N . ASP A 1 102 ? 5.913 2.494 -9.344 1.00 90.31 102 ASP A N 1
ATOM 791 C CA . ASP A 1 102 ? 7.339 2.363 -9.699 1.00 90.31 102 ASP A CA 1
ATOM 792 C C . ASP A 1 102 ? 7.549 1.437 -10.921 1.00 90.31 102 ASP A C 1
ATOM 794 O O . ASP A 1 102 ? 8.158 0.366 -10.826 1.00 90.31 102 ASP A O 1
ATOM 798 N N . GLY A 1 103 ? 6.986 1.773 -12.083 1.00 84.75 103 GLY A N 1
ATOM 799 C CA . GLY A 1 103 ? 7.050 0.884 -13.243 1.00 84.75 103 GLY A CA 1
ATOM 800 C C . GLY A 1 103 ? 6.565 1.471 -14.561 1.00 84.75 103 GLY A C 1
ATOM 801 O O . GLY A 1 103 ? 6.623 2.672 -14.796 1.00 84.75 103 GLY A O 1
ATOM 802 N N . ALA A 1 104 ? 6.137 0.578 -15.454 1.00 84.69 104 ALA A N 1
ATOM 803 C CA . ALA A 1 104 ? 5.662 0.938 -16.783 1.00 84.69 104 ALA A CA 1
ATOM 804 C C . ALA A 1 104 ? 4.378 1.789 -16.734 1.00 84.69 104 ALA A C 1
ATOM 806 O O . ALA A 1 104 ? 3.667 1.845 -15.728 1.00 84.69 104 ALA A O 1
ATOM 807 N N . ARG A 1 105 ? 4.097 2.465 -17.853 1.00 84.56 105 ARG A N 1
ATOM 808 C CA . ARG A 1 105 ? 3.016 3.451 -17.984 1.00 84.56 105 ARG A CA 1
ATOM 809 C C . ARG A 1 105 ? 1.638 2.906 -17.609 1.00 84.56 105 ARG A C 1
ATOM 811 O O . ARG A 1 105 ? 0.856 3.624 -17.005 1.00 84.56 105 ARG A O 1
ATOM 818 N N . ASP A 1 106 ? 1.349 1.659 -17.953 1.00 86.12 106 ASP A N 1
ATOM 819 C CA . ASP A 1 106 ? 0.109 0.962 -17.600 1.00 86.12 106 ASP A CA 1
ATOM 820 C C . ASP A 1 106 ? -0.100 0.880 -16.082 1.00 86.12 106 ASP A C 1
ATOM 822 O O . ASP A 1 106 ? -1.210 1.090 -15.596 1.00 86.12 106 ASP A O 1
ATOM 826 N N . LYS A 1 107 ? 0.976 0.662 -15.319 1.00 88.06 107 LYS A N 1
ATOM 827 C CA . LYS A 1 107 ? 0.915 0.625 -13.855 1.00 88.06 107 LYS A CA 1
ATOM 828 C C . LYS A 1 107 ? 0.654 1.992 -13.249 1.00 88.06 107 LYS A C 1
ATOM 830 O O . LYS A 1 107 ? -0.193 2.126 -12.367 1.00 88.06 107 LYS A O 1
ATOM 835 N N . ILE A 1 108 ? 1.370 3.000 -13.747 1.00 89.19 108 ILE A N 1
ATOM 836 C CA . ILE A 1 108 ? 1.178 4.393 -13.340 1.00 89.19 108 ILE A CA 1
ATOM 837 C C . ILE A 1 108 ? -0.263 4.819 -13.638 1.00 89.19 108 ILE A C 1
ATOM 839 O O . ILE A 1 108 ? -0.930 5.349 -12.753 1.00 89.19 108 ILE A O 1
ATOM 843 N N . GLN A 1 109 ? -0.767 4.511 -14.8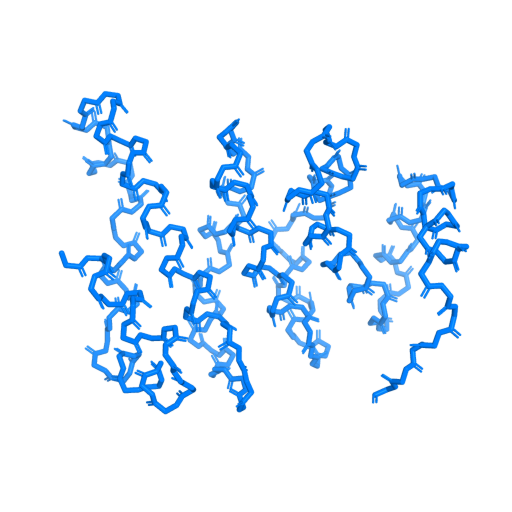37 1.00 88.50 109 GLN A N 1
ATOM 844 C CA . GLN A 1 109 ? -2.138 4.822 -15.231 1.00 88.50 109 GLN A CA 1
ATOM 845 C C . GLN A 1 109 ? -3.161 4.138 -14.323 1.00 88.50 109 GLN A C 1
ATOM 847 O O . GLN A 1 109 ? -4.079 4.799 -13.857 1.00 88.50 109 GLN A O 1
ATOM 852 N N . GLY A 1 110 ? -2.965 2.860 -13.982 1.00 90.75 110 GLY A N 1
ATOM 853 C CA . GLY A 1 110 ? -3.849 2.162 -13.045 1.00 90.75 110 GLY A CA 1
ATOM 854 C C . GLY A 1 110 ? -3.954 2.868 -11.688 1.00 90.75 110 GLY A C 1
ATOM 855 O O . GLY A 1 110 ? -5.045 2.979 -11.133 1.00 90.75 110 GLY A O 1
ATOM 856 N N . VAL A 1 111 ? -2.842 3.405 -11.167 1.00 92.94 111 VAL A N 1
ATOM 857 C CA . VAL A 1 111 ? -2.859 4.219 -9.940 1.00 92.94 111 VAL A CA 1
ATOM 858 C C . VAL A 1 111 ? -3.621 5.528 -10.167 1.00 92.94 111 VAL A C 1
ATOM 860 O O . VAL A 1 111 ? -4.480 5.864 -9.356 1.00 92.94 111 VAL A O 1
ATOM 863 N N . ILE A 1 112 ? -3.359 6.251 -11.258 1.00 90.50 112 ILE A N 1
ATOM 864 C CA . ILE A 1 112 ? -4.046 7.517 -11.580 1.00 90.50 112 ILE A CA 1
ATOM 865 C C . ILE A 1 112 ? -5.563 7.316 -11.688 1.00 90.50 112 ILE A C 1
ATOM 867 O O . ILE A 1 112 ? -6.323 8.073 -11.083 1.00 90.50 112 ILE A O 1
ATOM 871 N N . ASP A 1 113 ? -5.999 6.267 -12.385 1.00 92.19 113 ASP A N 1
ATOM 872 C CA . ASP A 1 113 ? -7.408 5.967 -12.665 1.00 92.19 113 ASP A CA 1
ATOM 873 C C . ASP A 1 113 ? -8.231 5.707 -11.393 1.00 92.19 113 ASP A C 1
ATOM 875 O O . ASP A 1 113 ? -9.458 5.791 -11.406 1.00 92.19 113 ASP A O 1
ATOM 879 N N . THR A 1 114 ? -7.569 5.441 -10.263 1.00 93.00 114 THR A N 1
ATOM 880 C CA . THR A 1 114 ? -8.235 5.304 -8.959 1.00 93.00 114 THR A CA 1
ATOM 881 C C . THR A 1 114 ? -8.572 6.636 -8.282 1.00 93.00 114 THR A C 1
ATOM 883 O O . THR A 1 114 ? -9.249 6.644 -7.256 1.00 93.00 114 THR A O 1
ATOM 886 N N . GLY A 1 115 ? -8.114 7.767 -8.829 1.00 91.81 115 GLY A N 1
ATOM 887 C CA . GLY A 1 115 ? -8.414 9.111 -8.320 1.00 91.81 115 GLY A CA 1
ATOM 888 C C . GLY A 1 115 ? -7.595 9.539 -7.095 1.00 91.81 115 GLY A C 1
ATOM 889 O O . GLY A 1 115 ? -7.870 10.579 -6.497 1.00 91.81 115 GLY A O 1
ATOM 890 N N . VAL A 1 116 ? -6.563 8.779 -6.719 1.00 94.38 116 VAL A N 1
ATOM 891 C CA . VAL A 1 116 ? -5.778 9.009 -5.490 1.00 94.38 116 VAL A CA 1
ATOM 892 C C . VAL A 1 116 ? -4.865 10.237 -5.534 1.00 94.38 116 VAL A C 1
ATOM 894 O O . VAL A 1 116 ? -4.414 10.696 -4.484 1.00 94.38 116 VAL A O 1
ATOM 897 N N . CYS A 1 117 ? -4.595 10.797 -6.719 1.00 91.31 117 CYS A N 1
ATOM 898 C CA . CYS A 1 117 ? -3.635 11.890 -6.913 1.00 91.31 117 CYS A CA 1
ATOM 899 C C . CYS A 1 117 ? -3.925 13.106 -6.023 1.00 91.31 117 CYS A C 1
ATOM 901 O O . CYS A 1 117 ? -3.018 13.619 -5.372 1.00 91.31 117 CYS A O 1
ATOM 903 N N . SER A 1 118 ? -5.188 13.536 -5.938 1.00 91.12 118 SER A N 1
ATOM 904 C CA . SER A 1 118 ? -5.572 14.695 -5.118 1.00 91.12 118 SER A CA 1
ATOM 905 C C . SER A 1 118 ? -5.248 14.474 -3.636 1.00 91.12 118 SER A C 1
ATOM 907 O O . SER A 1 118 ? -4.638 15.331 -2.991 1.00 91.12 118 SER A O 1
ATOM 909 N N . LYS A 1 119 ? -5.568 13.285 -3.110 1.00 95.31 119 LYS A N 1
ATOM 910 C CA . LYS A 1 119 ? -5.285 12.937 -1.716 1.00 95.31 119 LYS A CA 1
ATOM 911 C C . LYS A 1 119 ? -3.789 12.773 -1.458 1.00 95.31 119 LYS A C 1
ATOM 913 O O . LYS A 1 119 ? -3.303 13.236 -0.433 1.00 95.31 119 LYS A O 1
ATOM 918 N N . LEU A 1 120 ? -3.037 12.184 -2.386 1.00 94.75 120 LEU A N 1
ATOM 919 C CA . LEU A 1 120 ? -1.578 12.084 -2.277 1.00 94.75 120 LEU A CA 1
ATOM 920 C C . LEU A 1 120 ? -0.917 13.465 -2.182 1.00 94.75 120 LEU A C 1
ATOM 922 O O . LEU A 1 120 ? -0.015 13.647 -1.369 1.00 94.75 120 LEU A O 1
ATOM 926 N N . VAL A 1 121 ? -1.399 14.448 -2.951 1.00 91.25 121 VAL A N 1
ATOM 927 C CA . VAL A 1 121 ? -0.931 15.841 -2.866 1.00 91.25 121 VAL A CA 1
ATOM 928 C C . VAL A 1 121 ? -1.247 16.463 -1.503 1.00 91.25 121 VAL A C 1
ATOM 930 O O . VAL A 1 121 ? -0.398 17.147 -0.932 1.00 91.25 121 VAL A O 1
ATOM 933 N N . GLU A 1 122 ? -2.433 16.210 -0.947 1.00 92.94 122 GLU A N 1
ATOM 934 C CA . GLU A 1 122 ? -2.781 16.637 0.415 1.00 92.94 122 GLU A CA 1
ATOM 935 C C . GLU A 1 122 ? -1.832 16.024 1.459 1.00 92.94 122 GLU A C 1
ATOM 937 O O . GLU A 1 122 ? -1.320 16.734 2.328 1.00 92.94 122 GLU A O 1
ATOM 942 N N . LEU A 1 123 ? -1.529 14.727 1.333 1.00 95.06 123 LEU A N 1
ATOM 943 C CA . LEU A 1 123 ? -0.628 13.998 2.231 1.00 95.06 123 LEU A CA 1
ATOM 944 C C . LEU A 1 123 ? 0.827 14.493 2.166 1.00 95.06 123 LEU A C 1
ATOM 946 O O . LEU A 1 123 ? 1.578 14.268 3.114 1.00 95.06 123 LEU A O 1
ATOM 950 N N . LEU A 1 124 ? 1.220 15.259 1.139 1.00 92.44 124 LEU A N 1
ATOM 951 C CA . LEU A 1 124 ? 2.520 15.949 1.126 1.00 92.44 124 LEU A CA 1
ATOM 952 C C . LEU A 1 124 ? 2.634 17.061 2.180 1.00 92.44 124 LEU A C 1
ATOM 954 O O . LEU A 1 124 ? 3.715 17.606 2.390 1.00 92.44 124 LEU A O 1
ATOM 958 N N . ARG A 1 125 ? 1.526 17.432 2.826 1.00 91.50 125 ARG A N 1
ATOM 959 C CA . ARG A 1 125 ? 1.498 18.376 3.951 1.00 91.50 125 ARG A CA 1
ATOM 960 C C . ARG A 1 125 ? 1.300 17.669 5.294 1.00 91.50 125 ARG A C 1
ATOM 962 O O . ARG A 1 125 ? 1.129 18.340 6.309 1.00 91.50 125 ARG A O 1
ATOM 969 N N . HIS A 1 126 ? 1.295 16.333 5.313 1.00 94.06 126 HIS A N 1
ATOM 970 C CA . HIS A 1 126 ? 1.121 15.567 6.540 1.00 94.06 126 HIS A CA 1
ATOM 971 C C . HIS A 1 126 ? 2.318 15.798 7.486 1.00 94.06 126 HIS A C 1
ATOM 973 O O . HIS A 1 126 ? 3.463 15.752 7.033 1.00 94.06 126 HIS A O 1
ATOM 979 N N . PRO A 1 127 ? 2.096 16.031 8.796 1.00 92.75 127 PRO A N 1
ATOM 980 C CA . PRO A 1 127 ? 3.174 16.369 9.729 1.00 92.75 127 PRO A CA 1
ATOM 981 C C . PRO A 1 127 ? 4.139 15.205 9.990 1.00 92.75 127 PRO A C 1
ATOM 983 O O . PRO A 1 127 ? 5.289 15.442 10.352 1.00 92.75 127 PRO A O 1
ATOM 986 N N . SER A 1 128 ? 3.684 13.957 9.821 1.00 95.06 128 SER A N 1
ATOM 987 C CA . SER A 1 128 ? 4.530 12.769 9.986 1.00 95.06 128 SER A CA 1
ATOM 988 C C . SER A 1 128 ? 5.340 12.466 8.718 1.00 95.06 128 SER A C 1
ATOM 990 O O . SER A 1 128 ? 4.740 12.181 7.670 1.00 95.06 128 SER A O 1
ATOM 992 N N . PRO A 1 129 ? 6.686 12.425 8.807 1.00 92.75 129 PRO A N 1
ATOM 993 C CA . PRO A 1 129 ? 7.554 11.999 7.711 1.00 92.75 129 PRO A CA 1
ATOM 994 C C . PRO A 1 129 ? 7.253 10.584 7.203 1.00 92.75 129 PRO A C 1
ATOM 996 O O . PRO A 1 129 ? 7.441 10.308 6.019 1.00 92.75 129 PRO A O 1
ATOM 999 N N . SER A 1 130 ? 6.761 9.697 8.075 1.00 95.62 130 SER A N 1
ATOM 1000 C CA . SER A 1 130 ? 6.422 8.309 7.734 1.00 95.62 130 SER A CA 1
ATOM 1001 C C . SER A 1 130 ? 5.344 8.221 6.653 1.00 95.62 130 SER A C 1
ATOM 1003 O O . SER A 1 130 ? 5.396 7.324 5.818 1.00 95.62 130 SER A O 1
ATOM 1005 N N . VAL A 1 131 ? 4.420 9.188 6.625 1.00 97.62 131 VAL A N 1
ATOM 1006 C CA . VAL A 1 131 ? 3.374 9.317 5.598 1.00 97.62 131 VAL A CA 1
ATOM 1007 C C . VAL A 1 131 ? 3.863 10.155 4.416 1.00 97.62 131 VAL A C 1
ATOM 1009 O O . VAL A 1 131 ? 3.664 9.781 3.260 1.00 97.62 131 VAL A O 1
ATOM 1012 N N . LEU A 1 132 ? 4.546 11.270 4.699 1.00 94.19 132 LEU A N 1
ATOM 1013 C CA . LEU A 1 132 ? 5.040 12.209 3.688 1.00 94.19 132 LEU A CA 1
ATOM 1014 C C . LEU A 1 132 ? 5.952 11.534 2.655 1.00 94.19 132 LEU A C 1
ATOM 1016 O O . LEU A 1 132 ? 5.772 11.723 1.455 1.00 94.19 132 LEU A O 1
ATOM 1020 N N . LEU A 1 133 ? 6.940 10.760 3.107 1.00 92.88 133 LEU A N 1
ATOM 1021 C CA . LEU A 1 133 ? 7.959 10.175 2.233 1.00 92.88 133 LEU A CA 1
ATOM 1022 C C . LEU A 1 133 ? 7.384 9.205 1.185 1.00 92.88 133 LEU A C 1
ATOM 1024 O O . LEU A 1 133 ? 7.693 9.375 0.001 1.00 92.88 133 LEU A O 1
ATOM 1028 N N . PRO A 1 134 ? 6.551 8.208 1.541 1.00 97.00 134 PRO A N 1
ATOM 1029 C CA . PRO A 1 134 ? 5.951 7.337 0.536 1.00 97.00 134 PRO A CA 1
ATOM 1030 C C . PRO A 1 134 ? 4.915 8.054 -0.341 1.00 97.00 134 PRO A C 1
ATOM 1032 O O . PRO A 1 134 ? 4.834 7.752 -1.534 1.00 97.00 134 PRO A O 1
ATOM 1035 N N . ALA A 1 135 ? 4.169 9.033 0.187 1.00 96.00 135 ALA A N 1
ATOM 1036 C CA . ALA A 1 135 ? 3.272 9.857 -0.626 1.00 96.00 135 ALA A CA 1
ATOM 1037 C C . ALA A 1 135 ? 4.057 10.644 -1.691 1.00 96.00 135 ALA A C 1
ATOM 1039 O O . ALA A 1 135 ? 3.722 10.607 -2.876 1.00 96.00 135 ALA A O 1
ATOM 1040 N N . LEU A 1 136 ? 5.166 11.267 -1.286 1.00 91.94 136 LEU A N 1
ATOM 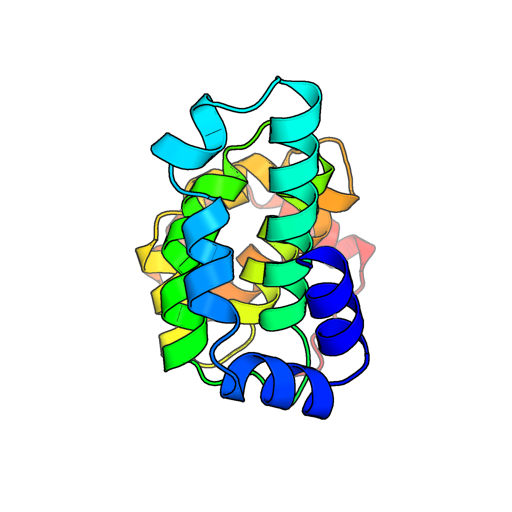1041 C CA . LEU A 1 136 ? 6.073 11.984 -2.175 1.00 91.94 136 LEU A CA 1
ATOM 1042 C C . LEU A 1 136 ? 6.685 11.068 -3.230 1.00 91.94 136 LEU A C 1
ATOM 1044 O O . LEU A 1 136 ? 6.691 11.419 -4.406 1.00 91.94 136 LEU A O 1
ATOM 1048 N N . ARG A 1 137 ? 7.147 9.877 -2.837 1.00 94.06 137 ARG A N 1
ATOM 1049 C CA . ARG A 1 137 ? 7.658 8.881 -3.786 1.00 94.06 137 ARG A CA 1
ATOM 1050 C C . ARG A 1 137 ? 6.597 8.493 -4.814 1.00 94.06 137 ARG A C 1
ATOM 1052 O O . ARG A 1 137 ? 6.904 8.395 -5.996 1.00 94.06 137 ARG A O 1
ATOM 1059 N N . THR A 1 138 ? 5.356 8.297 -4.373 1.00 94.88 138 THR A N 1
ATOM 1060 C CA . THR A 1 138 ? 4.244 7.930 -5.258 1.00 94.88 138 THR A CA 1
ATOM 1061 C C . THR A 1 138 ? 3.981 9.026 -6.286 1.00 94.88 138 THR A C 1
ATOM 1063 O O . THR A 1 138 ? 3.884 8.730 -7.473 1.00 94.88 138 THR A O 1
ATOM 1066 N N . ILE A 1 139 ? 3.931 10.287 -5.846 1.00 91.62 139 ILE A N 1
ATOM 1067 C CA . ILE A 1 139 ? 3.800 11.447 -6.733 1.00 91.62 139 ILE A CA 1
ATOM 1068 C C . ILE A 1 139 ? 4.987 11.545 -7.696 1.00 91.62 139 ILE A C 1
ATOM 1070 O O . ILE A 1 139 ? 4.772 11.733 -8.888 1.00 91.62 139 ILE A O 1
ATOM 1074 N N . GLY A 1 140 ? 6.216 11.361 -7.204 1.00 87.62 140 GLY A N 1
ATOM 1075 C CA . GLY A 1 140 ? 7.437 11.340 -8.013 1.00 87.62 140 GLY A CA 1
ATOM 1076 C C . GLY A 1 140 ? 7.354 10.335 -9.162 1.00 87.62 140 GLY A C 1
ATOM 1077 O O . GLY A 1 140 ? 7.562 10.692 -10.316 1.00 87.62 140 GLY A O 1
ATOM 1078 N N . ASN A 1 141 ? 6.949 9.103 -8.861 1.00 89.88 141 ASN A N 1
ATOM 1079 C CA . ASN A 1 141 ? 6.761 8.067 -9.872 1.00 89.88 141 ASN A CA 1
ATOM 1080 C C . ASN A 1 141 ? 5.681 8.435 -10.905 1.00 89.88 141 ASN A C 1
ATOM 1082 O O . ASN A 1 141 ? 5.866 8.200 -12.096 1.00 89.88 141 ASN A O 1
ATOM 1086 N N . ILE A 1 142 ? 4.562 9.024 -10.461 1.00 87.38 142 ILE A N 1
ATOM 1087 C CA . ILE A 1 142 ? 3.471 9.447 -11.350 1.00 87.38 142 ILE A CA 1
ATOM 1088 C C . ILE A 1 142 ? 3.949 10.540 -12.312 1.00 87.38 142 ILE A C 1
ATOM 1090 O O . ILE A 1 142 ? 3.695 10.450 -13.512 1.00 87.38 142 ILE A O 1
ATOM 1094 N N . VAL A 1 143 ? 4.674 11.549 -11.814 1.00 82.62 143 VAL A N 1
ATOM 1095 C CA . VAL A 1 143 ? 5.171 12.647 -12.662 1.00 82.62 143 VAL A CA 1
ATOM 1096 C C . VAL A 1 143 ? 6.301 12.217 -13.594 1.00 82.62 143 VAL A C 1
ATOM 1098 O O . VAL A 1 143 ? 6.495 12.842 -14.631 1.00 82.62 143 VAL A O 1
ATOM 1101 N N . SER A 1 144 ? 7.031 11.153 -13.256 1.00 75.94 144 SER A N 1
ATOM 1102 C CA . SER A 1 144 ? 8.019 10.541 -14.147 1.00 75.94 144 SER A CA 1
ATOM 1103 C C . SER A 1 144 ? 7.392 9.779 -15.324 1.00 75.94 144 SER A C 1
ATOM 1105 O O . SER A 1 144 ? 8.114 9.441 -16.259 1.00 75.94 144 SER A O 1
ATOM 1107 N N . GLY A 1 145 ? 6.082 9.502 -15.307 1.00 69.31 145 GLY A N 1
ATOM 1108 C CA . GLY A 1 145 ? 5.365 8.915 -16.444 1.00 69.31 145 GLY A CA 1
ATOM 1109 C C . GLY A 1 145 ? 5.028 9.939 -17.536 1.00 69.31 145 GLY A C 1
ATOM 1110 O O . GLY A 1 145 ? 4.980 11.133 -17.276 1.00 69.31 145 GLY A O 1
ATOM 1111 N N . ASP A 1 146 ? 4.724 9.484 -18.755 1.00 63.88 146 ASP A N 1
ATOM 1112 C CA . ASP A 1 146 ? 4.491 10.343 -19.939 1.00 63.88 146 ASP A CA 1
ATOM 1113 C C . ASP A 1 146 ? 3.133 11.093 -19.970 1.00 63.88 146 ASP A C 1
ATOM 1115 O O . ASP A 1 146 ? 2.747 11.636 -21.011 1.00 63.88 146 ASP A O 1
ATOM 1119 N N . ASP A 1 147 ? 2.362 11.115 -18.876 1.00 63.06 147 ASP A N 1
ATOM 1120 C CA . ASP A 1 147 ? 1.077 11.825 -18.837 1.00 63.06 147 ASP A CA 1
ATOM 1121 C C . ASP A 1 147 ? 1.247 13.304 -18.452 1.00 63.06 147 ASP A C 1
ATOM 1123 O O . ASP A 1 147 ? 1.236 13.703 -17.285 1.00 63.06 147 ASP A O 1
ATOM 1127 N N . ILE A 1 148 ? 1.369 14.138 -19.485 1.00 59.50 148 ILE A N 1
ATOM 1128 C CA . ILE A 1 148 ? 1.503 15.596 -19.379 1.00 59.50 148 ILE A CA 1
ATOM 1129 C C . ILE A 1 148 ? 0.319 16.238 -18.629 1.00 59.50 148 ILE A C 1
ATOM 1131 O O . ILE A 1 148 ? 0.503 17.286 -18.005 1.00 59.50 148 ILE A O 1
ATOM 1135 N N . GLN A 1 149 ? -0.891 15.665 -18.677 1.00 54.22 149 GLN A N 1
ATOM 1136 C CA . GLN A 1 149 ? -2.047 16.235 -17.975 1.00 54.22 149 GLN A CA 1
ATOM 1137 C C . GLN A 1 149 ? -1.934 16.011 -16.466 1.00 54.22 149 GLN A C 1
ATOM 1139 O O . GLN A 1 149 ? -2.040 16.973 -15.704 1.00 54.22 149 GLN A O 1
ATOM 1144 N N . THR A 1 150 ? -1.606 14.790 -16.038 1.00 59.59 150 THR A N 1
ATOM 1145 C CA . THR A 1 150 ? -1.400 14.476 -14.617 1.00 59.59 150 THR A CA 1
ATOM 1146 C C . THR A 1 150 ? -0.200 15.223 -14.035 1.00 59.59 150 THR A C 1
ATOM 1148 O O . THR A 1 150 ? -0.284 15.755 -12.928 1.00 59.59 150 THR A O 1
ATOM 1151 N N . GLN A 1 151 ? 0.895 15.350 -14.795 1.00 59.22 151 GLN A N 1
ATOM 1152 C CA . GLN A 1 151 ? 2.040 16.174 -14.394 1.00 59.22 151 GLN A CA 1
ATOM 1153 C C . GLN A 1 151 ? 1.630 17.628 -14.129 1.00 59.22 151 GLN A C 1
ATOM 1155 O O . GLN A 1 151 ? 2.028 18.208 -13.120 1.00 59.22 151 GLN A O 1
ATOM 1160 N N . ARG A 1 152 ? 0.815 18.225 -15.010 1.00 56.31 152 ARG A N 1
ATOM 1161 C CA . ARG A 1 152 ? 0.356 19.612 -14.854 1.00 56.31 152 ARG A CA 1
ATOM 1162 C C . ARG A 1 152 ? -0.544 19.787 -13.637 1.00 56.31 152 ARG A C 1
ATOM 1164 O O . ARG A 1 152 ? -0.320 20.722 -12.876 1.00 56.31 152 ARG A O 1
ATOM 1171 N N . GLU A 1 153 ? -1.522 18.908 -13.434 1.00 59.72 153 GLU A N 1
ATOM 1172 C CA . GLU A 1 153 ? -2.417 18.989 -12.271 1.00 59.72 153 GLU A CA 1
ATOM 1173 C C . GLU A 1 153 ? -1.653 18.851 -10.952 1.00 59.72 153 GLU A C 1
ATOM 1175 O O . GLU A 1 153 ? -1.843 19.657 -10.040 1.00 59.72 153 GLU A O 1
ATOM 1180 N N . ILE A 1 154 ? -0.730 17.888 -10.863 1.00 61.81 154 ILE A N 1
ATOM 1181 C CA . ILE A 1 154 ? 0.092 17.693 -9.666 1.00 61.81 154 ILE A CA 1
ATOM 1182 C C . ILE A 1 154 ? 0.961 18.925 -9.407 1.00 61.81 154 ILE A C 1
ATOM 1184 O O . ILE A 1 154 ? 0.923 19.459 -8.303 1.00 61.81 154 ILE A O 1
ATOM 1188 N N . VAL A 1 155 ? 1.684 19.429 -10.411 1.00 59.88 155 VAL A N 1
ATOM 1189 C CA . VAL A 1 155 ? 2.560 20.606 -10.260 1.00 59.88 155 VAL A CA 1
ATOM 1190 C C . VAL A 1 155 ? 1.778 21.850 -9.823 1.00 59.88 155 VAL A C 1
ATOM 1192 O O . VAL A 1 155 ? 2.263 22.617 -8.988 1.00 59.88 155 VAL A O 1
ATOM 1195 N N . ILE A 1 156 ? 0.559 22.043 -10.339 1.00 56.78 156 ILE A N 1
ATOM 1196 C CA . ILE A 1 156 ? -0.315 23.156 -9.943 1.00 56.78 156 ILE A CA 1
ATOM 1197 C C . ILE A 1 156 ? -0.770 23.006 -8.482 1.00 56.78 156 ILE A C 1
ATOM 1199 O O . ILE A 1 156 ? -0.772 23.989 -7.741 1.00 56.78 156 ILE A O 1
ATOM 1203 N N . HIS A 1 157 ? -1.137 21.798 -8.043 1.00 56.94 157 HIS A N 1
ATOM 1204 C CA . HIS A 1 157 ? -1.695 21.575 -6.706 1.00 56.94 157 HIS A CA 1
ATOM 1205 C C . HIS A 1 157 ? -0.651 21.428 -5.587 1.00 56.94 157 HIS A C 1
ATOM 1207 O O . HIS A 1 157 ? -0.938 21.793 -4.438 1.00 56.94 157 HIS A O 1
ATOM 1213 N N . THR A 1 158 ? 0.551 20.918 -5.878 1.00 58.03 158 THR A N 1
ATOM 1214 C CA . THR A 1 158 ? 1.603 20.739 -4.864 1.00 58.03 158 THR A CA 1
ATOM 1215 C C . THR A 1 158 ? 2.282 22.049 -4.485 1.00 58.03 158 THR A C 1
ATOM 1217 O O . THR A 1 158 ? 2.775 22.166 -3.364 1.00 58.03 158 THR A O 1
ATOM 1220 N N . GLY A 1 159 ? 2.297 23.039 -5.385 1.00 53.19 159 GLY A N 1
ATOM 1221 C CA . GLY A 1 159 ? 3.219 24.166 -5.286 1.00 53.19 159 GLY A CA 1
ATOM 1222 C C . GLY A 1 159 ? 4.659 23.682 -5.493 1.00 53.19 159 GLY A C 1
ATOM 1223 O O . GLY A 1 159 ? 5.052 22.596 -5.066 1.00 53.19 159 GLY A O 1
ATOM 1224 N N . THR A 1 160 ? 5.473 24.460 -6.191 1.00 52.09 160 THR A N 1
ATOM 1225 C CA . THR A 1 160 ? 6.860 24.105 -6.540 1.00 52.09 160 THR A CA 1
ATOM 1226 C C . THR A 1 160 ? 7.777 23.885 -5.331 1.00 52.09 160 THR A C 1
ATOM 1228 O O . THR A 1 160 ? 8.857 23.315 -5.475 1.00 52.09 160 THR A O 1
ATOM 1231 N N . ASP A 1 161 ? 7.355 24.301 -4.138 1.00 54.75 161 ASP A N 1
ATOM 1232 C CA . ASP A 1 161 ? 8.215 24.396 -2.961 1.00 54.75 161 ASP A CA 1
ATOM 1233 C C . ASP A 1 161 ? 8.536 23.029 -2.342 1.00 54.75 161 ASP A C 1
ATOM 1235 O O . ASP A 1 161 ? 9.698 22.759 -2.060 1.00 54.75 161 ASP A O 1
ATOM 1239 N N . ASN A 1 162 ? 7.567 22.112 -2.229 1.00 53.53 162 ASN A N 1
ATOM 1240 C CA . ASN A 1 162 ? 7.806 20.798 -1.610 1.00 53.53 162 ASN A CA 1
ATOM 1241 C C . ASN A 1 162 ? 8.689 19.884 -2.474 1.00 53.53 162 ASN A C 1
ATOM 1243 O O . ASN A 1 162 ? 9.547 19.166 -1.956 1.00 53.53 162 ASN A O 1
ATOM 1247 N N . LEU A 1 163 ? 8.512 19.938 -3.798 1.00 54.00 163 LEU A N 1
ATOM 1248 C CA . LEU A 1 163 ? 9.364 19.215 -4.741 1.00 54.00 163 LEU A CA 1
ATOM 1249 C C . LEU A 1 163 ? 10.788 19.789 -4.710 1.00 54.00 163 LEU A C 1
ATOM 1251 O O . LEU A 1 163 ? 11.744 19.030 -4.568 1.00 54.00 163 LEU A O 1
ATOM 1255 N N . ASN A 1 164 ? 10.939 21.120 -4.733 1.00 43.16 164 ASN A N 1
ATOM 1256 C CA . ASN A 1 164 ? 12.241 21.788 -4.637 1.00 43.16 164 ASN A CA 1
ATOM 1257 C C . ASN A 1 164 ? 12.959 21.530 -3.308 1.00 43.16 164 ASN A C 1
ATOM 1259 O O . ASN A 1 164 ? 14.167 21.304 -3.317 1.00 43.16 164 ASN A O 1
ATOM 1263 N N . THR A 1 165 ? 12.255 21.508 -2.173 1.00 47.12 165 THR A N 1
ATOM 1264 C CA . THR A 1 165 ? 12.859 21.159 -0.881 1.00 47.12 165 THR A CA 1
ATOM 1265 C C . THR A 1 165 ? 13.366 19.718 -0.876 1.00 47.12 165 THR A C 1
ATOM 1267 O O . THR A 1 165 ? 14.459 19.482 -0.367 1.00 47.12 165 THR A O 1
ATOM 1270 N N . TYR A 1 166 ? 12.664 18.762 -1.499 1.00 49.72 166 TYR A N 1
ATOM 1271 C CA . TYR A 1 166 ? 13.176 17.397 -1.682 1.00 49.72 166 TYR A CA 1
ATOM 1272 C C . TYR A 1 166 ? 14.402 17.352 -2.611 1.00 49.72 166 TYR A C 1
ATOM 1274 O O . TYR A 1 166 ? 15.424 16.776 -2.236 1.00 49.72 166 TYR A O 1
ATOM 1282 N N . TYR A 1 167 ? 14.358 18.037 -3.763 1.00 50.56 167 TYR A N 1
ATOM 1283 C CA . TYR A 1 167 ? 15.499 18.165 -4.684 1.00 50.56 167 TYR A CA 1
ATOM 1284 C C . TYR A 1 167 ? 16.742 18.780 -4.013 1.00 50.56 167 TYR A C 1
ATOM 1286 O O . TYR A 1 167 ? 17.864 18.360 -4.299 1.00 50.56 167 TYR A O 1
ATOM 1294 N N . GLN A 1 168 ? 16.556 19.747 -3.106 1.00 41.62 168 GLN A N 1
ATOM 1295 C CA . GLN A 1 168 ? 17.640 20.413 -2.375 1.00 41.62 168 GLN A CA 1
ATOM 1296 C C . GLN A 1 168 ? 18.154 19.607 -1.172 1.00 41.62 168 GLN A C 1
ATOM 1298 O O . GLN A 1 168 ? 19.348 19.650 -0.888 1.00 41.62 168 GLN A O 1
ATOM 1303 N N . THR A 1 169 ? 17.289 18.866 -0.472 1.00 43.81 169 THR A N 1
ATOM 1304 C CA . THR A 1 169 ? 17.679 18.082 0.719 1.00 43.81 169 THR A CA 1
ATOM 1305 C C . THR A 1 169 ? 18.266 16.715 0.388 1.00 43.81 169 THR A C 1
ATOM 1307 O O . THR A 1 169 ? 19.105 16.233 1.143 1.00 43.81 169 THR A O 1
ATOM 1310 N N . HIS A 1 170 ? 17.861 16.091 -0.723 1.00 47.12 170 HIS A N 1
ATOM 1311 C CA . HIS A 1 170 ? 18.260 14.719 -1.058 1.00 47.12 170 HIS A CA 1
ATOM 1312 C C . HIS A 1 170 ? 19.243 14.613 -2.226 1.00 47.12 170 HIS A C 1
ATOM 1314 O O . HIS A 1 170 ? 19.605 13.498 -2.580 1.00 47.12 170 HIS A O 1
ATOM 1320 N N . GLY A 1 171 ? 19.720 15.746 -2.761 1.00 37.47 171 GLY A N 1
ATOM 1321 C CA . GLY A 1 171 ? 20.827 15.811 -3.715 1.00 37.47 171 GLY A CA 1
ATOM 1322 C C . GLY A 1 171 ? 20.523 15.090 -5.025 1.00 37.47 171 GLY A C 1
ATOM 1323 O O . GLY A 1 171 ? 20.579 13.868 -5.095 1.00 37.47 171 GLY A O 1
ATOM 1324 N N . GLY A 1 172 ? 20.237 15.858 -6.078 1.00 44.22 172 GLY A N 1
ATOM 1325 C CA . GLY A 1 172 ? 20.010 15.346 -7.428 1.00 44.22 172 GLY A CA 1
ATOM 1326 C C . GLY A 1 172 ? 20.931 14.180 -7.802 1.00 44.22 172 GLY A C 1
ATOM 1327 O O . GLY A 1 172 ? 22.113 14.367 -8.063 1.00 44.22 172 GLY A O 1
ATOM 1328 N N . ASN A 1 173 ? 20.356 12.982 -7.804 1.00 34.06 173 ASN A N 1
ATOM 1329 C CA . ASN A 1 173 ? 20.816 11.802 -8.517 1.00 34.06 173 ASN A CA 1
ATOM 1330 C C . ASN A 1 173 ? 19.638 10.826 -8.575 1.00 34.06 173 ASN A C 1
ATOM 1332 O O . ASN A 1 173 ? 19.517 9.898 -7.779 1.00 34.06 173 ASN A O 1
ATOM 1336 N N . MET A 1 174 ? 18.757 11.048 -9.553 1.00 41.34 174 MET A N 1
ATOM 1337 C CA . MET A 1 174 ? 18.060 9.925 -10.170 1.00 41.34 174 MET A CA 1
ATOM 1338 C C . MET A 1 174 ? 19.130 9.117 -10.905 1.00 41.34 174 MET A C 1
ATOM 1340 O O . MET A 1 174 ? 19.527 9.468 -12.014 1.00 41.34 174 MET A O 1
ATOM 1344 N N . LEU A 1 175 ? 19.646 8.067 -10.270 1.00 29.70 175 LEU A N 1
ATOM 1345 C CA . LEU A 1 175 ? 20.106 6.930 -11.051 1.00 29.70 175 LEU A CA 1
ATOM 1346 C C . LEU A 1 175 ? 18.846 6.167 -11.456 1.00 29.70 175 LEU A C 1
ATOM 1348 O O . LEU A 1 175 ? 18.102 5.703 -10.592 1.00 29.70 175 LEU A O 1
ATOM 1352 N N . PHE A 1 176 ? 18.611 6.183 -12.767 1.00 41.09 176 PHE A N 1
ATOM 1353 C CA . PHE A 1 176 ? 17.634 5.388 -13.505 1.00 41.09 176 PHE A CA 1
ATOM 1354 C C . PHE A 1 176 ? 17.608 3.920 -13.061 1.00 41.09 176 PHE A C 1
ATOM 1356 O O . PHE A 1 176 ? 18.696 3.375 -12.757 1.00 41.09 176 PHE A O 1
#

Foldseek 3Di:
DLQVLLVQLQPAVVSLVVSVVVVVQVVLVVCLDCVNLVPDDPVVSVVSLLSSLSSLLSNQDDPPGPDLVSNLVVLLVLLVQCPDPDLSSLLSSLSSLLSQLQDDQVSLVSNVVSVCLLSLLVQCPPPDPSNNVSSVSNLVSNLPHPPPVSVVVSCVSNPPPSVVVCCVPVPDDPPD